Protein AF-A0ABD6A8F6-F1 (afdb_monomer)

InterPro domains:
  IPR049701 Zinc finger protein HVO_2523-like [NF041914] (8-39)
  IPR049701 Zinc finger protein HVO_2523-like [PF28087] (8-39)

Foldseek 3Di:
DPDPPPPQAQPVPSHRWDDDPNFTADPVPGTPDDPPDPVD

Solvent-accessible surface area (backbone atoms only — not comparable to full-atom values): 2720 Å² total; per-residue (Å²): 133,85,74,78,82,63,77,71,49,32,93,87,75,61,43,77,50,46,76,58,91,72,23,37,29,26,91,87,78,40,77,78,38,42,77,85,46,96,87,108

Radius of gyration: 10.47 Å; Cα contacts (8 Å, |Δi|>4): 47; chains: 1; bounding box: 23×28×21 Å

Mean predicted aligned error: 6.71 Å

Structure (mmCIF, N/CA/C/O backbone):
data_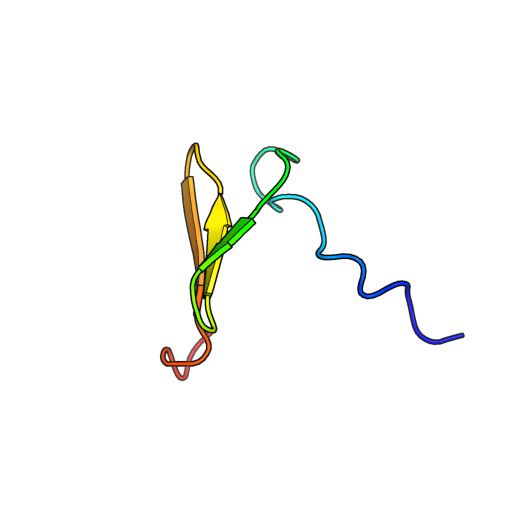AF-A0ABD6A8F6-F1
#
_entry.id   AF-A0ABD6A8F6-F1
#
loop_
_atom_site.group_PDB
_atom_site.id
_atom_site.type_symbol
_atom_site.label_atom_id
_atom_site.label_alt_id
_atom_site.label_comp_id
_atom_site.label_asym_id
_atom_site.label_entity_id
_atom_site.label_seq_id
_atom_site.pdbx_PDB_ins_code
_atom_site.Cartn_x
_atom_site.Cartn_y
_atom_site.Cartn_z
_atom_site.occupancy
_atom_site.B_iso_or_equiv
_atom_site.auth_seq_id
_atom_site.auth_comp_id
_atom_site.auth_asym_id
_atom_site.auth_atom_id
_atom_site.pdbx_PDB_model_num
ATOM 1 N N . MET A 1 1 ? -8.920 -24.932 -2.211 1.00 42.56 1 MET A N 1
ATOM 2 C CA . MET A 1 1 ? -9.630 -23.663 -1.968 1.00 42.56 1 MET A CA 1
ATOM 3 C C . MET A 1 1 ? -8.571 -22.588 -1.856 1.00 42.56 1 MET A C 1
ATOM 5 O O . MET A 1 1 ? -7.950 -22.492 -0.810 1.00 42.56 1 MET A O 1
ATOM 9 N N . ASP A 1 2 ? -8.282 -21.893 -2.957 1.00 41.12 2 ASP A N 1
ATOM 10 C CA . ASP A 1 2 ? -7.279 -20.825 -2.963 1.00 41.12 2 ASP A CA 1
ATOM 11 C C . ASP A 1 2 ? -7.833 -19.643 -2.168 1.00 41.12 2 ASP A C 1
ATOM 13 O O . ASP A 1 2 ? -8.909 -19.119 -2.470 1.00 41.12 2 ASP A O 1
ATOM 17 N N . GLU A 1 3 ? -7.131 -19.322 -1.087 1.00 51.44 3 GLU A N 1
ATOM 18 C CA . GLU A 1 3 ? -7.452 -18.266 -0.141 1.00 51.44 3 GLU A CA 1
ATOM 19 C C . GLU A 1 3 ? -7.779 -16.953 -0.851 1.00 51.44 3 GLU A C 1
ATOM 21 O O . GLU A 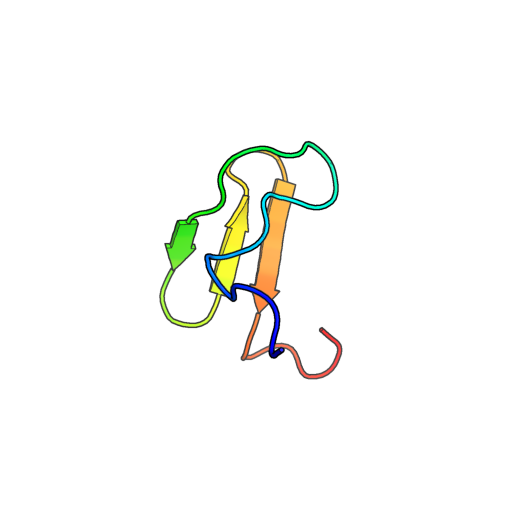1 3 ? -7.103 -16.523 -1.786 1.00 51.44 3 GLU A O 1
ATOM 26 N N . VAL A 1 4 ? -8.826 -16.300 -0.353 1.00 42.03 4 VAL A N 1
ATOM 27 C CA . VAL A 1 4 ? -9.274 -14.964 -0.733 1.00 42.03 4 VAL A CA 1
ATOM 28 C C . VAL A 1 4 ? -8.070 -14.011 -0.770 1.00 42.03 4 VAL A C 1
ATOM 30 O O . VAL A 1 4 ? -7.664 -13.465 0.250 1.00 42.03 4 VAL A O 1
ATOM 33 N N . ARG A 1 5 ? -7.505 -13.753 -1.958 1.00 47.84 5 ARG A N 1
ATOM 34 C CA . ARG A 1 5 ? -6.529 -12.669 -2.183 1.00 47.84 5 ARG A CA 1
ATOM 35 C C . ARG A 1 5 ? -7.225 -11.301 -2.250 1.00 47.84 5 ARG A C 1
ATOM 37 O O . ARG A 1 5 ? -6.820 -10.429 -3.018 1.00 47.84 5 ARG A O 1
ATOM 44 N N . ALA A 1 6 ? -8.276 -11.092 -1.455 1.00 50.94 6 ALA A N 1
ATOM 45 C CA . ALA A 1 6 ? -8.647 -9.739 -1.064 1.00 50.94 6 ALA A CA 1
ATOM 46 C C . ALA A 1 6 ? -7.501 -9.276 -0.164 1.00 50.94 6 ALA A C 1
ATOM 48 O O . ALA A 1 6 ? -7.231 -9.934 0.835 1.00 50.94 6 ALA A O 1
ATOM 49 N N . GLY A 1 7 ? -6.743 -8.268 -0.611 1.00 63.59 7 GLY A N 1
ATOM 50 C CA . GLY A 1 7 ? -5.451 -7.890 -0.031 1.00 63.59 7 GLY A CA 1
ATOM 51 C C . GLY A 1 7 ? -5.461 -8.002 1.489 1.00 63.59 7 GLY A C 1
ATOM 52 O O . GLY A 1 7 ? -6.271 -7.343 2.141 1.00 63.59 7 GLY A O 1
ATOM 53 N N . ARG A 1 8 ? -4.614 -8.892 2.023 1.00 71.06 8 ARG A N 1
ATOM 54 C CA . ARG A 1 8 ? -4.515 -9.126 3.466 1.00 71.06 8 ARG A CA 1
ATOM 55 C C . ARG A 1 8 ? -4.357 -7.773 4.170 1.00 71.06 8 ARG A C 1
ATOM 57 O O . ARG A 1 8 ? -3.695 -6.894 3.611 1.00 71.06 8 ARG A O 1
ATOM 64 N N . PRO A 1 9 ? -4.956 -7.576 5.353 1.00 85.19 9 PRO A N 1
ATOM 65 C CA . PRO A 1 9 ? -4.688 -6.385 6.146 1.00 85.19 9 PRO A CA 1
ATOM 66 C C . PRO A 1 9 ? -3.199 -6.327 6.509 1.00 85.19 9 PRO A C 1
ATOM 68 O O . PRO A 1 9 ? -2.474 -7.317 6.373 1.00 85.19 9 PRO A O 1
ATOM 71 N N . CYS A 1 10 ? -2.718 -5.157 6.928 1.00 89.94 10 CYS A N 1
ATOM 72 C CA . CYS A 1 10 ? -1.314 -4.995 7.295 1.00 89.94 10 CYS A CA 1
ATOM 73 C C . CYS A 1 10 ? -0.915 -6.052 8.345 1.00 89.94 10 CYS A C 1
ATOM 75 O O . CYS A 1 10 ? -1.570 -6.126 9.379 1.00 89.94 10 CYS A O 1
ATOM 77 N N . PRO A 1 11 ? 0.156 -6.840 8.146 1.00 87.81 11 PRO A N 1
ATOM 78 C CA . PRO A 1 11 ? 0.540 -7.893 9.091 1.00 87.81 11 PRO A CA 1
ATOM 79 C C . PRO A 1 11 ? 1.078 -7.351 10.426 1.00 87.81 11 PRO A C 1
ATOM 81 O O . PRO A 1 11 ? 1.296 -8.123 11.351 1.00 87.81 11 PRO A O 1
ATOM 84 N N . ILE A 1 12 ? 1.318 -6.038 10.520 1.00 90.62 12 ILE A N 1
ATOM 85 C CA . ILE A 1 12 ? 1.874 -5.373 11.706 1.00 90.62 12 ILE A CA 1
ATOM 86 C C . ILE A 1 12 ? 0.760 -4.834 12.610 1.00 90.62 12 ILE A C 1
ATOM 88 O O . ILE A 1 12 ? 0.854 -4.918 13.829 1.00 90.62 12 ILE A O 1
ATOM 92 N N . CYS A 1 13 ? -0.284 -4.251 12.020 1.00 93.38 13 CYS A N 1
ATOM 93 C CA . CYS A 1 13 ? -1.315 -3.516 12.759 1.00 93.38 13 CYS A CA 1
ATOM 94 C C . CYS A 1 13 ? -2.743 -3.788 12.296 1.00 93.38 13 CYS A C 1
ATOM 96 O O . CYS A 1 13 ? -3.664 -3.093 12.713 1.00 93.38 13 CYS A O 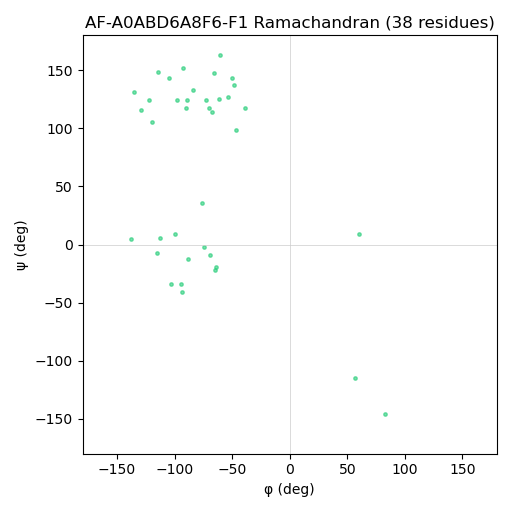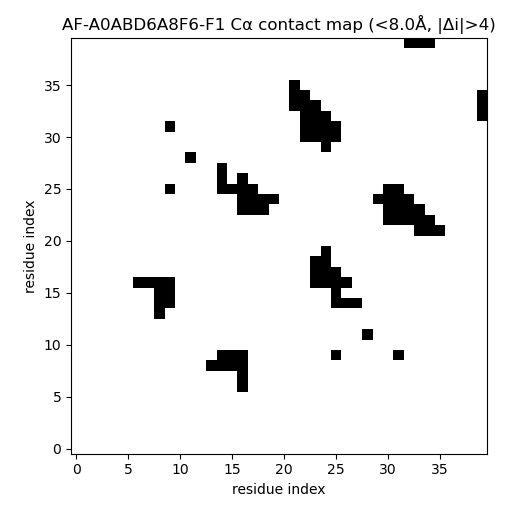1
ATOM 98 N N . GLU A 1 14 ? -2.915 -4.717 11.358 1.00 90.00 14 GLU A N 1
ATOM 99 C CA . GLU A 1 14 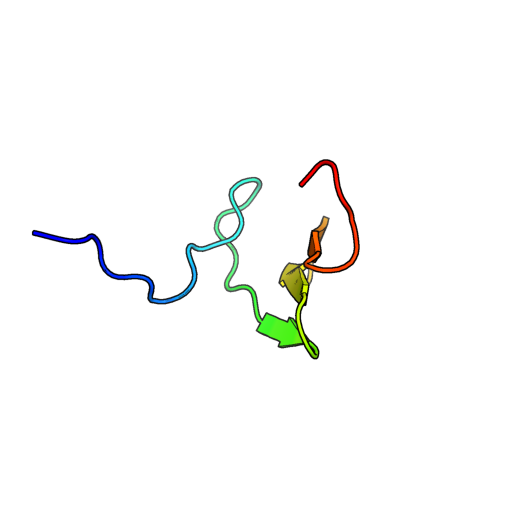? -4.201 -5.134 10.796 1.00 90.00 14 GLU A CA 1
ATOM 100 C C . GLU A 1 14 ? -4.989 -4.008 10.099 1.00 90.00 14 GLU A C 1
ATOM 102 O O . GLU A 1 14 ? -6.126 -4.193 9.666 1.00 90.00 14 GLU A O 1
ATOM 107 N N . ALA A 1 15 ? -4.365 -2.842 9.907 1.00 89.50 15 ALA A N 1
ATOM 108 C CA . ALA A 1 15 ? -4.977 -1.723 9.214 1.00 89.50 15 ALA A CA 1
ATOM 109 C C . ALA A 1 15 ? -5.227 -2.057 7.731 1.00 89.50 15 ALA A C 1
ATOM 111 O O . ALA A 1 15 ? -4.418 -2.761 7.104 1.00 89.50 15 ALA A O 1
ATOM 112 N N . PRO A 1 16 ? -6.304 -1.511 7.132 1.00 87.69 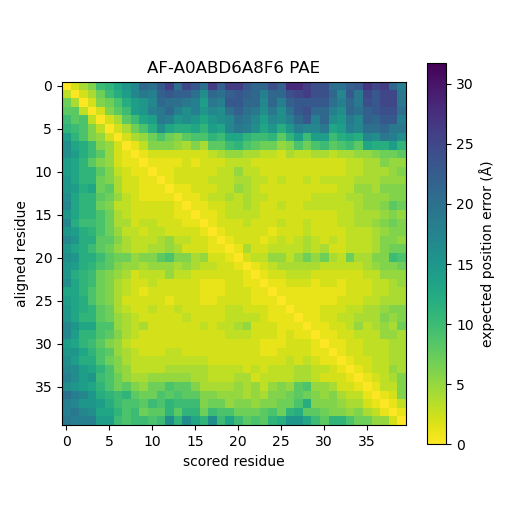16 PRO A N 1
ATOM 113 C CA . PRO A 1 16 ? -6.562 -1.666 5.710 1.00 87.69 16 PRO A CA 1
ATOM 114 C C . PRO A 1 16 ? -5.414 -1.052 4.906 1.00 87.69 16 PRO A C 1
ATOM 116 O O . PRO A 1 16 ? -5.053 0.115 5.075 1.00 87.69 16 PRO A O 1
ATOM 119 N N . MET A 1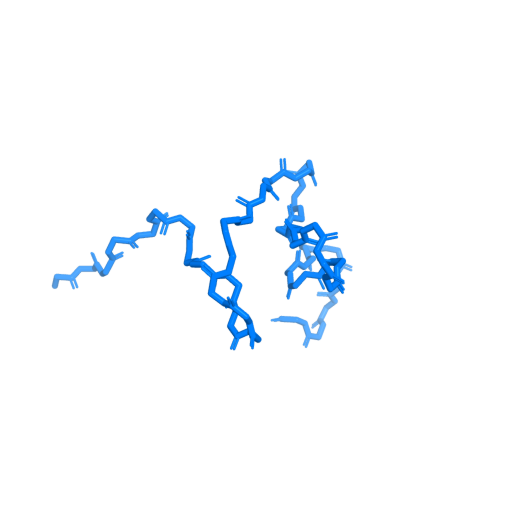 17 ? -4.829 -1.861 4.029 1.00 89.81 17 MET A N 1
ATOM 120 C CA . MET A 1 17 ? -3.782 -1.422 3.113 1.00 89.81 17 MET A CA 1
ATOM 121 C C . MET A 1 17 ? -4.383 -0.987 1.783 1.00 89.81 17 MET A C 1
ATOM 123 O O . MET A 1 17 ? -5.408 -1.509 1.345 1.00 89.81 17 MET A O 1
ATOM 127 N N . TYR A 1 18 ? -3.707 -0.068 1.104 1.00 88.44 18 TYR A N 1
ATOM 128 C CA . TYR A 1 18 ? -4.065 0.346 -0.246 1.00 88.44 18 TYR A CA 1
ATOM 129 C C . TYR A 1 18 ? -2.974 -0.049 -1.236 1.00 88.44 18 TYR A C 1
ATOM 131 O O . TYR A 1 18 ? -1.787 -0.101 -0.912 1.00 88.44 18 TYR A O 1
ATOM 139 N N . ARG A 1 19 ? -3.381 -0.336 -2.473 1.00 86.50 19 ARG A N 1
ATOM 140 C CA . ARG A 1 19 ? -2.448 -0.654 -3.552 1.00 86.50 19 ARG A CA 1
ATOM 141 C C . ARG A 1 19 ? -2.038 0.628 -4.269 1.00 86.50 19 ARG A C 1
ATOM 143 O O . ARG A 1 19 ? -2.892 1.350 -4.777 1.00 86.50 19 ARG A O 1
ATOM 150 N N . ARG A 1 20 ? -0.737 0.891 -4.348 1.00 88.19 20 ARG A N 1
ATOM 151 C CA . ARG A 1 20 ? -0.155 2.024 -5.074 1.00 88.19 20 ARG A CA 1
ATOM 152 C C . ARG A 1 20 ? 0.775 1.485 -6.158 1.00 88.19 20 ARG A C 1
ATOM 154 O O . ARG A 1 20 ? 1.867 1.011 -5.861 1.00 88.19 20 ARG A O 1
ATOM 161 N N . HIS A 1 21 ? 0.332 1.541 -7.415 1.00 88.00 21 HIS A N 1
ATOM 162 C CA . HIS A 1 21 ? 0.955 0.828 -8.540 1.00 88.00 21 HIS A CA 1
ATOM 163 C C . HIS A 1 21 ? 1.031 -0.682 -8.269 1.00 88.00 21 HIS A C 1
ATOM 165 O O . HIS A 1 21 ? -0.009 -1.327 -8.141 1.00 88.00 21 HIS A O 1
ATOM 171 N N . CYS A 1 22 ? 2.237 -1.235 -8.153 1.00 87.12 22 CYS A N 1
ATOM 172 C CA . CYS A 1 22 ? 2.457 -2.638 -7.829 1.00 87.12 22 CYS A CA 1
ATOM 173 C C . CYS A 1 22 ? 2.794 -2.890 -6.349 1.00 87.12 22 CYS A C 1
ATOM 175 O O . CYS A 1 22 ? 3.166 -4.004 -5.989 1.00 87.12 22 CYS A O 1
ATOM 177 N N . LYS A 1 23 ? 2.667 -1.867 -5.494 1.00 88.56 23 LYS A N 1
ATOM 178 C CA . LYS A 1 23 ? 3.010 -1.937 -4.071 1.00 88.56 23 LYS A CA 1
ATOM 179 C C . LYS A 1 23 ? 1.759 -2.010 -3.201 1.00 88.56 23 LYS A C 1
ATOM 181 O O . LYS A 1 23 ? 0.779 -1.325 -3.500 1.00 88.56 23 LYS A O 1
ATOM 186 N N . TYR A 1 24 ? 1.795 -2.769 -2.109 1.00 89.62 24 TYR A N 1
ATOM 187 C CA . TYR A 1 24 ? 0.806 -2.695 -1.030 1.00 89.62 24 TYR A CA 1
ATOM 188 C C . TYR A 1 24 ? 1.348 -1.829 0.103 1.00 89.62 24 TYR A C 1
ATOM 190 O O . TYR A 1 24 ? 2.432 -2.086 0.624 1.00 89.62 24 TYR A O 1
ATOM 198 N N . VAL A 1 25 ? 0.595 -0.790 0.469 1.00 89.81 25 VAL A N 1
ATOM 199 C CA . VAL A 1 25 ? 1.025 0.250 1.405 1.00 89.81 25 VAL A CA 1
ATOM 200 C C . VAL A 1 25 ? 0.055 0.334 2.581 1.00 89.81 25 VAL A C 1
ATOM 202 O O . VAL A 1 25 ? -1.147 0.541 2.410 1.00 89.81 25 VAL A O 1
ATOM 205 N N . CYS A 1 26 ? 0.594 0.195 3.788 1.00 93.31 26 CYS A N 1
ATOM 206 C CA . CYS A 1 26 ? -0.066 0.516 5.041 1.00 93.31 26 CYS A CA 1
ATOM 207 C C . CYS A 1 26 ? 0.099 2.018 5.341 1.00 93.31 26 CYS A C 1
ATOM 209 O O . CYS A 1 26 ? 1.219 2.529 5.283 1.00 9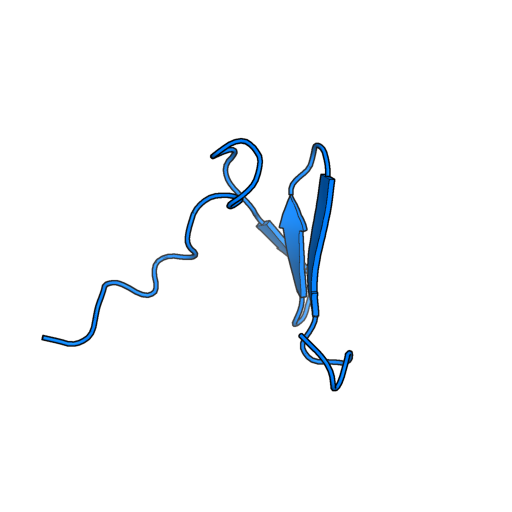3.31 26 CYS A O 1
ATOM 211 N N . PRO A 1 27 ? -0.965 2.747 5.718 1.00 90.94 27 PRO A N 1
ATOM 212 C CA . PRO A 1 27 ? -0.861 4.170 6.052 1.00 90.94 27 PRO A CA 1
ATOM 213 C C . PRO A 1 27 ? -0.012 4.459 7.302 1.00 90.94 27 PRO A C 1
ATOM 215 O O . PRO A 1 27 ? 0.479 5.571 7.450 1.00 90.94 27 PRO A O 1
ATOM 218 N N . GLN A 1 28 ? 0.163 3.478 8.192 1.00 94.25 28 GLN A N 1
ATOM 219 C CA . GLN A 1 28 ? 0.931 3.631 9.434 1.00 94.25 28 GLN A CA 1
ATOM 220 C C . GLN A 1 28 ? 2.390 3.179 9.297 1.00 94.25 28 GLN A C 1
ATOM 222 O O . GLN A 1 28 ? 3.271 3.761 9.918 1.00 94.25 28 GLN A O 1
ATOM 227 N N . HIS A 1 29 ? 2.642 2.154 8.480 1.00 92.00 29 HIS A N 1
ATOM 228 C CA . HIS A 1 29 ? 3.942 1.476 8.405 1.00 92.00 29 HIS A CA 1
ATOM 229 C C . HIS A 1 29 ? 4.636 1.633 7.046 1.00 92.00 29 HIS A C 1
ATOM 231 O O . HIS A 1 29 ? 5.789 1.245 6.894 1.00 92.00 29 HIS A O 1
ATOM 237 N N . GLY A 1 30 ? 3.959 2.210 6.049 1.00 91.81 30 GLY A N 1
ATOM 238 C CA . GLY A 1 30 ? 4.501 2.373 4.704 1.00 91.81 30 GLY A CA 1
ATOM 239 C C . GLY A 1 30 ? 4.346 1.118 3.844 1.00 91.81 30 GLY A C 1
ATOM 240 O O . GLY A 1 30 ? 3.325 0.436 3.896 1.00 91.81 30 GLY A O 1
ATOM 241 N N . VAL A 1 31 ? 5.317 0.858 2.970 1.00 91.25 31 VAL A N 1
ATOM 242 C CA . VAL A 1 31 ? 5.252 -0.241 1.994 1.00 91.25 31 VAL A CA 1
ATOM 243 C C . VAL A 1 31 ? 5.446 -1.583 2.706 1.00 91.25 31 VAL A C 1
ATOM 245 O O . VAL A 1 31 ? 6.440 -1.770 3.393 1.00 91.25 31 VAL A O 1
ATOM 248 N N . ILE A 1 32 ? 4.493 -2.500 2.538 1.00 90.56 32 ILE A N 1
ATOM 249 C CA . ILE A 1 32 ? 4.522 -3.865 3.096 1.00 90.56 32 ILE A CA 1
ATOM 250 C C . ILE A 1 32 ? 4.878 -4.896 2.025 1.00 90.56 32 ILE A C 1
ATOM 252 O O . ILE A 1 32 ? 5.507 -5.907 2.317 1.00 90.56 32 ILE A O 1
ATOM 256 N N . PHE A 1 33 ? 4.444 -4.649 0.788 1.00 86.06 33 PHE A N 1
ATOM 257 C CA . PHE A 1 33 ? 4.827 -5.460 -0.358 1.00 86.06 33 PHE A CA 1
ATOM 258 C C . PHE A 1 33 ? 5.200 -4.566 -1.525 1.00 86.06 33 PHE A C 1
ATOM 260 O O . PHE A 1 33 ? 4.440 -3.655 -1.865 1.00 86.06 33 PHE A O 1
ATOM 267 N N . ASP A 1 34 ? 6.338 -4.837 -2.149 1.00 87.94 34 ASP A N 1
ATOM 268 C CA . ASP A 1 34 ? 6.829 -4.111 -3.311 1.00 87.94 34 ASP A CA 1
ATOM 269 C C . ASP A 1 34 ? 7.206 -5.090 -4.417 1.00 87.94 34 ASP A C 1
ATOM 271 O O . ASP A 1 34 ? 8.147 -5.858 -4.271 1.00 87.94 34 ASP A O 1
ATOM 275 N N . CYS A 1 35 ? 6.508 -5.037 -5.554 1.00 85.38 35 CYS A N 1
ATOM 276 C CA . CYS A 1 35 ? 6.855 -5.888 -6.693 1.00 85.38 35 CYS A CA 1
ATOM 277 C C . CYS A 1 35 ? 8.241 -5.587 -7.286 1.00 85.38 35 CYS A C 1
ATOM 279 O O . CYS A 1 35 ? 8.763 -6.389 -8.057 1.00 85.38 35 CYS A O 1
ATOM 281 N N . ALA A 1 36 ? 8.785 -4.399 -7.011 1.00 84.31 36 ALA A N 1
ATOM 282 C CA . ALA A 1 36 ? 10.096 -3.988 -7.484 1.00 84.31 36 ALA A CA 1
ATOM 283 C C . ALA A 1 36 ? 11.217 -4.395 -6.518 1.00 84.31 36 ALA A C 1
ATOM 285 O O . ALA A 1 36 ? 12.382 -4.311 -6.905 1.00 84.31 36 ALA A O 1
ATOM 286 N N . ASP A 1 37 ? 10.882 -4.818 -5.292 1.00 79.75 37 ASP A N 1
ATOM 287 C CA . ASP A 1 37 ? 11.864 -5.335 -4.348 1.00 79.75 37 ASP A CA 1
ATOM 288 C C . ASP A 1 37 ? 12.010 -6.854 -4.536 1.00 79.75 37 ASP A C 1
ATOM 290 O O . ASP A 1 37 ? 11.040 -7.596 -4.372 1.00 79.75 37 ASP A O 1
ATOM 294 N N . PRO A 1 38 ? 13.200 -7.346 -4.911 1.00 75.50 38 PRO A N 1
ATOM 295 C CA . PRO A 1 38 ? 13.400 -8.763 -5.193 1.00 75.50 38 PRO A CA 1
ATOM 296 C C . PRO A 1 38 ? 13.443 -9.645 -3.934 1.00 75.50 38 PRO A C 1
ATOM 298 O O . PRO A 1 38 ? 13.589 -10.859 -4.071 1.00 75.50 38 PRO A O 1
ATOM 301 N N . PHE A 1 39 ? 13.348 -9.073 -2.729 1.00 74.38 39 PHE A N 1
ATOM 302 C CA . PHE A 1 39 ? 13.459 -9.789 -1.454 1.00 74.38 39 PHE A CA 1
ATOM 303 C C . PHE A 1 39 ? 12.151 -9.821 -0.647 1.00 74.38 39 PHE A C 1
ATOM 305 O O . PHE A 1 39 ? 12.158 -10.300 0.491 1.00 74.38 39 PHE A O 1
ATOM 312 N N . ASN A 1 40 ? 11.048 -9.324 -1.213 1.00 66.19 40 ASN A N 1
ATOM 313 C CA . ASN A 1 40 ? 9.752 -9.175 -0.547 1.00 66.19 40 ASN A CA 1
ATOM 314 C C . ASN A 1 40 ? 8.795 -10.354 -0.783 1.00 66.19 40 ASN A C 1
ATOM 316 O O . ASN A 1 40 ? 7.897 -10.530 0.076 1.00 66.19 40 ASN A O 1
#

Secondary stru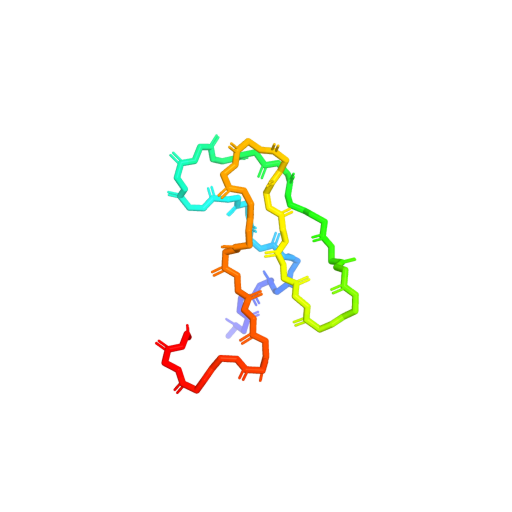cture (DSSP, 8-state):
-----S-PPPTTT-PPPEEETTEEEETTTEEEEETT-TT-

Nearest PDB structures (foldseek):
  7oqy-assembly1_Y  TM=7.177E-01  e=1.319E+00  Saccharolobus solfataricus P2
  1p91-assembly1_B  TM=6.996E-01  e=1.639E+00  Escherichia coli
  5g5l-assembly1_I  TM=4.561E-01  e=7.004E+00  Saccharomyces cerevisiae

Organism: NCBI:txid3033386

Sequence (40 aa):
MDEVRAGRPCPICEAPMYRRHCKYVCPQHGVIFDCADPFN

pLDDT: mean 80.11, std 15.96, range [41.12, 94.25]